Protein AF-A0A957H6V9-F1 (afdb_monomer_lite)

Structure (mmCIF, N/CA/C/O backbone):
data_AF-A0A957H6V9-F1
#
_entry.id   AF-A0A957H6V9-F1
#
loop_
_atom_site.group_PDB
_atom_site.id
_atom_site.type_symbol
_atom_site.label_atom_id
_atom_site.label_alt_id
_atom_site.label_comp_id
_atom_site.label_asym_id
_atom_site.label_entity_id
_atom_site.label_seq_id
_atom_site.pdbx_PDB_ins_code
_atom_site.Cartn_x
_atom_site.Cartn_y
_atom_site.Cartn_z
_atom_site.occupancy
_atom_site.B_iso_or_equiv
_atom_site.auth_seq_id
_atom_site.auth_comp_id
_atom_site.auth_asym_id
_atom_site.auth_atom_id
_atom_site.pdbx_PDB_model_num
ATOM 1 N N . ALA A 1 1 ? 10.674 7.011 -15.810 1.00 73.56 1 ALA A N 1
ATOM 2 C CA . ALA A 1 1 ? 10.114 6.212 -14.702 1.00 73.56 1 ALA A CA 1
ATOM 3 C C . ALA A 1 1 ? 11.131 5.143 -14.286 1.00 73.56 1 ALA A C 1
ATOM 5 O O . ALA A 1 1 ? 11.983 4.824 -15.108 1.00 73.56 1 ALA A O 1
ATOM 6 N N . ARG A 1 2 ? 11.100 4.652 -13.037 1.00 90.25 2 ARG A N 1
ATOM 7 C CA . ARG A 1 2 ? 12.047 3.658 -12.480 1.00 90.25 2 ARG A CA 1
ATOM 8 C C . ARG A 1 2 ? 11.284 2.360 -12.148 1.00 90.25 2 ARG A C 1
ATOM 10 O O . ARG A 1 2 ? 10.694 2.284 -11.070 1.00 90.25 2 ARG A O 1
ATOM 17 N N . PRO A 1 3 ? 11.186 1.391 -13.081 1.00 93.25 3 PRO A N 1
ATOM 18 C CA . PRO A 1 3 ? 10.347 0.195 -12.925 1.00 93.25 3 PRO A CA 1
ATOM 19 C C . PRO A 1 3 ? 10.729 -0.692 -11.735 1.00 93.25 3 PRO A C 1
ATOM 21 O O . PRO A 1 3 ? 9.900 -1.424 -11.209 1.00 93.25 3 PRO A O 1
ATOM 24 N N . GLU A 1 4 ? 11.979 -0.626 -11.285 1.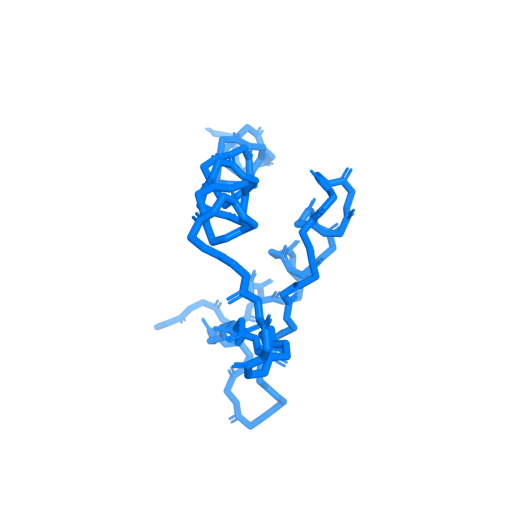00 93.75 4 GLU A N 1
ATOM 25 C CA . GLU A 1 4 ? 12.470 -1.367 -10.125 1.00 93.75 4 GLU A CA 1
ATOM 26 C C . GLU A 1 4 ? 11.843 -0.902 -8.799 1.00 93.75 4 GLU A C 1
ATOM 28 O O . GLU A 1 4 ? 11.843 -1.651 -7.819 1.00 93.75 4 GLU A O 1
ATOM 33 N N . PHE A 1 5 ? 11.286 0.314 -8.754 1.00 95.06 5 PHE A N 1
ATOM 34 C CA . PHE A 1 5 ? 10.725 0.873 -7.528 1.00 95.06 5 PHE A CA 1
ATOM 35 C C . PHE A 1 5 ? 9.347 0.316 -7.178 1.00 95.06 5 PHE A C 1
ATOM 37 O O . PHE A 1 5 ? 9.049 0.234 -5.992 1.00 95.06 5 PHE A O 1
ATOM 44 N N . GLY A 1 6 ? 8.527 -0.141 -8.130 1.00 96.44 6 GLY A N 1
ATOM 45 C CA . GLY A 1 6 ? 7.223 -0.728 -7.792 1.00 96.44 6 GLY A CA 1
ATOM 46 C C . GLY A 1 6 ? 7.331 -2.029 -6.990 1.00 96.44 6 GLY A C 1
ATOM 47 O O . GLY A 1 6 ? 6.725 -2.119 -5.916 1.00 96.44 6 GLY A O 1
ATOM 48 N N . PRO A 1 7 ? 8.113 -3.035 -7.433 1.00 96.62 7 PRO A N 1
ATOM 49 C CA . PRO A 1 7 ? 8.338 -4.252 -6.653 1.00 96.62 7 PRO A CA 1
ATOM 50 C C . PRO A 1 7 ? 8.992 -3.976 -5.293 1.00 96.62 7 PRO A C 1
ATOM 52 O O . PRO A 1 7 ? 8.615 -4.586 -4.289 1.00 96.62 7 PRO A O 1
ATOM 55 N N . LEU A 1 8 ? 9.933 -3.026 -5.237 1.00 96.75 8 LEU A N 1
ATOM 56 C CA . LEU A 1 8 ? 10.575 -2.623 -3.986 1.00 96.75 8 LEU A CA 1
ATOM 57 C C . LEU A 1 8 ? 9.566 -1.992 -3.016 1.00 96.75 8 LEU A C 1
ATOM 59 O O . LEU A 1 8 ? 9.496 -2.405 -1.858 1.00 96.75 8 LEU A O 1
ATOM 63 N N . PHE A 1 9 ? 8.748 -1.057 -3.503 1.00 97.38 9 PHE A N 1
ATOM 64 C CA . PHE A 1 9 ? 7.677 -0.421 -2.743 1.00 97.38 9 PHE A CA 1
ATOM 65 C C . PHE A 1 9 ? 6.657 -1.449 -2.252 1.00 97.38 9 PHE A C 1
ATOM 67 O O . PHE A 1 9 ? 6.274 -1.416 -1.091 1.00 97.38 9 PHE A O 1
ATOM 74 N N . THR A 1 10 ? 6.266 -2.405 -3.099 1.00 97.62 10 THR A N 1
ATOM 75 C C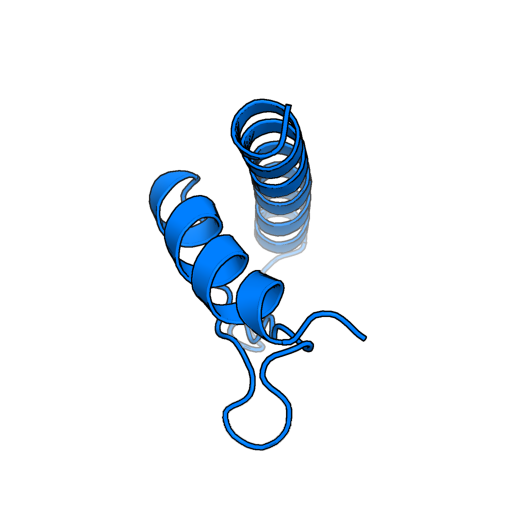A . THR A 1 10 ? 5.336 -3.488 -2.730 1.00 97.62 10 THR A CA 1
ATOM 76 C C . THR A 1 10 ? 5.870 -4.290 -1.543 1.00 97.62 10 THR A C 1
ATOM 78 O O . THR A 1 10 ? 5.150 -4.536 -0.577 1.00 97.62 10 THR A O 1
ATOM 81 N N . ARG A 1 11 ? 7.156 -4.663 -1.574 1.00 97.56 11 ARG A N 1
ATOM 82 C CA . ARG A 1 11 ? 7.788 -5.423 -0.488 1.00 97.56 11 ARG A CA 1
ATOM 83 C C . ARG A 1 11 ? 7.912 -4.603 0.796 1.00 97.56 11 ARG A C 1
ATOM 85 O O . ARG A 1 11 ? 7.586 -5.105 1.867 1.00 97.56 11 ARG A O 1
ATOM 92 N N . ILE A 1 12 ? 8.415 -3.371 0.702 1.00 97.69 12 ILE A N 1
ATOM 93 C CA . ILE A 1 12 ? 8.614 -2.500 1.873 1.00 97.69 12 ILE A CA 1
ATOM 94 C C . ILE A 1 12 ? 7.265 -2.114 2.484 1.00 97.69 12 ILE A C 1
ATOM 96 O O . ILE A 1 12 ? 7.100 -2.217 3.696 1.00 97.69 12 ILE A O 1
ATOM 100 N N . GLY A 1 13 ? 6.287 -1.757 1.651 1.00 97.50 13 GLY A N 1
ATOM 101 C CA . GLY A 1 13 ? 4.925 -1.451 2.073 1.00 97.50 13 GLY A CA 1
ATOM 102 C C . GLY A 1 13 ? 4.297 -2.615 2.821 1.00 97.50 13 GLY A C 1
ATOM 103 O O . GLY A 1 13 ? 3.784 -2.420 3.921 1.00 97.50 13 GLY A O 1
ATOM 104 N N . PHE A 1 14 ? 4.439 -3.841 2.306 1.00 97.50 14 PHE A N 1
ATOM 105 C CA . PHE A 1 14 ? 3.940 -5.029 2.997 1.00 97.50 14 PHE A CA 1
ATOM 106 C C . PHE A 1 14 ? 4.547 -5.175 4.402 1.00 97.50 14 PHE A C 1
ATOM 108 O O . PHE A 1 14 ? 3.812 -5.370 5.370 1.00 97.50 14 PHE A O 1
ATOM 115 N N . SER A 1 15 ? 5.864 -4.985 4.544 1.00 96.94 15 SER A N 1
ATOM 116 C CA . SER A 1 15 ? 6.539 -4.980 5.852 1.00 96.94 15 SER A CA 1
ATOM 117 C C . SER A 1 15 ? 6.081 -3.838 6.769 1.00 96.94 15 SER A C 1
ATOM 119 O O . SER A 1 15 ? 6.058 -4.003 7.987 1.00 96.94 15 SER A O 1
ATOM 121 N N . ALA A 1 16 ? 5.684 -2.695 6.205 1.00 95.62 16 ALA A N 1
ATOM 122 C CA . ALA A 1 16 ? 5.124 -1.560 6.938 1.00 95.62 16 ALA A CA 1
ATOM 123 C C . ALA A 1 16 ? 3.634 -1.737 7.306 1.00 95.62 16 ALA A C 1
ATOM 125 O O . ALA A 1 16 ? 3.063 -0.878 7.986 1.00 95.62 16 ALA A O 1
ATOM 126 N N . GLY A 1 17 ? 3.001 -2.844 6.898 1.00 96.31 17 GLY A N 1
ATOM 127 C CA . GLY A 1 17 ? 1.580 -3.119 7.122 1.00 96.31 17 GLY A CA 1
ATOM 128 C C . GLY A 1 17 ? 0.650 -2.505 6.070 1.00 96.31 17 GLY A C 1
ATOM 129 O O . GL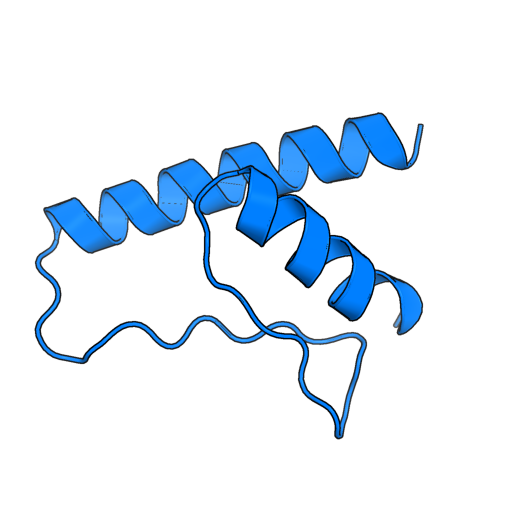Y A 1 17 ? -0.538 -2.337 6.336 1.00 96.31 17 GLY A O 1
ATOM 130 N N . LEU A 1 18 ? 1.177 -2.154 4.894 1.00 97.62 18 LEU A N 1
ATOM 131 C CA . LEU A 1 18 ? 0.435 -1.634 3.750 1.00 97.62 18 LEU A CA 1
ATOM 132 C C . LEU A 1 18 ? 0.406 -2.656 2.609 1.00 97.62 18 LEU A C 1
ATOM 134 O O . LEU A 1 18 ? 1.440 -3.012 2.049 1.00 97.62 18 LEU A O 1
ATOM 138 N N . LEU A 1 19 ? -0.788 -3.073 2.193 1.00 97.25 19 LEU A N 1
ATOM 139 C CA . LEU A 1 19 ? -0.941 -3.843 0.961 1.00 97.25 19 LEU A CA 1
ATOM 140 C C . LEU A 1 19 ? -1.069 -2.888 -0.231 1.00 97.25 19 LEU A C 1
ATOM 142 O O . LEU A 1 19 ? -2.137 -2.333 -0.482 1.00 97.25 19 LEU A O 1
ATOM 146 N N . ALA A 1 20 ? 0.025 -2.714 -0.963 1.00 96.69 20 ALA A N 1
ATOM 147 C CA . ALA A 1 20 ? 0.077 -1.952 -2.204 1.00 96.69 20 ALA A CA 1
ATOM 148 C C . ALA A 1 20 ? 0.864 -2.769 -3.236 1.00 96.69 20 ALA A C 1
ATOM 150 O O . ALA A 1 20 ? 1.956 -3.240 -2.929 1.00 96.69 20 ALA A O 1
ATOM 151 N N . ILE A 1 21 ? 0.301 -2.987 -4.425 1.00 96.81 21 ILE A N 1
ATOM 152 C CA . ILE A 1 21 ? 0.835 -3.933 -5.420 1.00 96.81 21 ILE A CA 1
ATOM 153 C C . ILE A 1 21 ? 1.253 -3.161 -6.670 1.00 96.81 21 ILE A C 1
ATOM 155 O O . ILE A 1 21 ? 0.482 -2.352 -7.184 1.00 96.81 21 ILE A O 1
ATOM 159 N N . TYR A 1 22 ? 2.457 -3.404 -7.184 1.00 97.25 22 TYR A N 1
ATOM 160 C CA . TYR A 1 22 ? 2.878 -2.825 -8.460 1.00 97.25 22 TYR A CA 1
ATOM 161 C C . TYR A 1 22 ? 2.044 -3.349 -9.635 1.00 97.25 22 TYR A C 1
ATOM 163 O O . TYR A 1 22 ? 1.645 -4.514 -9.675 1.00 97.25 22 TYR A O 1
ATOM 171 N N . ALA A 1 23 ? 1.795 -2.493 -10.621 1.00 96.75 23 ALA A N 1
ATOM 172 C CA . ALA A 1 23 ? 1.071 -2.882 -11.820 1.00 96.75 23 ALA A CA 1
ATOM 173 C C . ALA A 1 23 ? 1.994 -3.681 -12.754 1.00 96.75 23 ALA A C 1
ATOM 175 O O . ALA A 1 23 ? 3.054 -3.208 -13.151 1.00 96.75 23 ALA A O 1
ATOM 176 N N . ASN A 1 24 ? 1.605 -4.894 -13.151 1.00 94.00 24 ASN A N 1
ATOM 177 C CA . ASN A 1 24 ? 2.461 -5.721 -14.012 1.00 94.00 24 ASN A CA 1
ATOM 178 C C . ASN A 1 24 ? 2.674 -5.114 -15.415 1.00 94.00 24 ASN A C 1
ATOM 180 O O . ASN A 1 24 ? 3.710 -5.328 -16.035 1.00 94.00 24 ASN A O 1
ATOM 184 N N . ASN A 1 25 ? 1.700 -4.354 -15.922 1.00 95.25 25 ASN A N 1
ATOM 185 C CA . ASN A 1 25 ? 1.802 -3.658 -17.207 1.00 95.25 25 ASN A CA 1
ATOM 186 C C . ASN A 1 25 ? 2.671 -2.389 -17.147 1.00 95.25 25 ASN A C 1
ATOM 188 O O . ASN A 1 25 ? 3.154 -1.951 -18.186 1.00 95.25 25 ASN A O 1
ATOM 192 N N . ASP A 1 26 ? 2.866 -1.812 -15.958 1.00 96.25 26 ASP A N 1
ATOM 193 C CA . ASP A 1 26 ? 3.806 -0.717 -15.703 1.00 96.25 26 ASP A CA 1
ATOM 194 C C . ASP A 1 26 ? 4.374 -0.845 -14.277 1.00 96.25 26 ASP A C 1
ATOM 196 O O . ASP A 1 26 ? 3.801 -0.305 -13.325 1.00 96.25 26 ASP A O 1
ATOM 200 N N . PRO A 1 27 ? 5.514 -1.544 -14.107 1.00 95.88 27 PRO A N 1
ATOM 201 C CA . PRO A 1 27 ? 6.092 -1.783 -12.787 1.00 95.88 27 PRO A CA 1
ATOM 202 C C . PRO A 1 27 ? 6.593 -0.524 -12.077 1.00 95.88 27 PRO A C 1
ATOM 204 O O . PRO A 1 27 ? 7.001 -0.605 -10.924 1.00 95.88 27 PRO A O 1
ATOM 207 N N . SER A 1 28 ? 6.579 0.644 -12.727 1.00 95.19 28 SER A N 1
ATOM 208 C CA . SER A 1 28 ? 6.863 1.910 -12.049 1.00 95.19 28 SER A CA 1
ATOM 209 C C . SER A 1 28 ? 5.663 2.471 -11.275 1.00 95.19 28 SER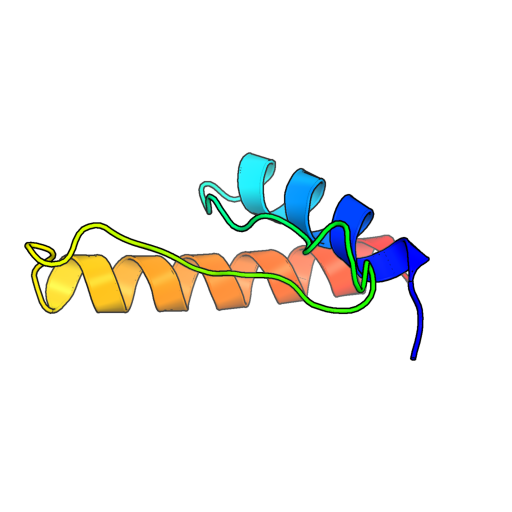 A C 1
ATOM 211 O O . SER A 1 28 ? 5.830 3.413 -10.501 1.00 95.19 28 SER A O 1
ATOM 213 N N . VAL A 1 29 ? 4.472 1.886 -11.446 1.00 95.62 29 VAL A N 1
ATOM 214 C CA . VAL A 1 29 ? 3.223 2.297 -10.795 1.00 95.62 29 VAL A CA 1
ATOM 215 C C . VAL A 1 29 ? 2.830 1.289 -9.719 1.00 95.62 29 VAL A C 1
ATOM 217 O O . VAL A 1 29 ? 2.901 0.079 -9.926 1.00 95.62 29 VAL A O 1
ATOM 220 N N . VAL A 1 30 ? 2.356 1.795 -8.579 1.00 96.31 30 VAL A N 1
ATOM 221 C CA . VA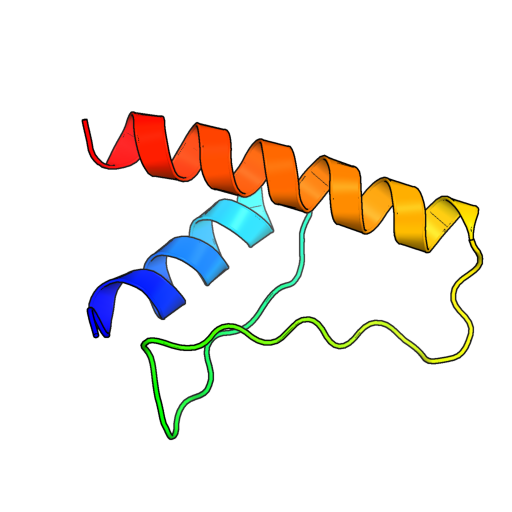L A 1 30 ? 1.801 0.995 -7.481 1.00 96.31 30 VAL A CA 1
ATOM 222 C C . VAL A 1 30 ? 0.322 1.310 -7.303 1.00 96.31 30 VAL A C 1
ATOM 224 O O . VAL A 1 30 ? -0.095 2.464 -7.371 1.00 96.31 30 VAL A O 1
ATOM 227 N N . GLN A 1 31 ? -0.472 0.269 -7.074 1.00 95.56 31 GLN A N 1
ATOM 228 C CA . GLN A 1 31 ? -1.909 0.342 -6.867 1.00 95.56 31 GLN A CA 1
ATOM 229 C C . GLN A 1 31 ? -2.257 0.120 -5.394 1.00 95.56 31 GLN A C 1
ATOM 231 O O . GLN A 1 31 ? -1.792 -0.828 -4.757 1.00 95.56 31 GLN A O 1
ATOM 236 N N . LEU A 1 32 ? -3.134 0.984 -4.887 1.00 95.62 32 LEU A N 1
ATOM 237 C CA . LEU A 1 32 ? -3.813 0.862 -3.601 1.00 95.62 32 LEU A CA 1
ATOM 238 C C . LEU A 1 32 ? -5.295 0.637 -3.882 1.00 95.62 32 LEU A C 1
ATOM 240 O O . LEU A 1 32 ? -5.975 1.531 -4.379 1.00 95.62 32 LEU A O 1
ATOM 244 N N . LEU A 1 33 ? -5.779 -0.570 -3.597 1.00 95.94 33 LEU A N 1
ATOM 245 C CA . LEU A 1 33 ? -7.150 -0.995 -3.888 1.00 95.94 33 LEU A CA 1
ATOM 246 C C . LEU A 1 33 ? -7.803 -1.546 -2.615 1.00 95.94 33 LEU A C 1
ATOM 248 O O . LEU A 1 33 ? -7.973 -2.761 -2.487 1.00 95.94 33 LEU A O 1
ATOM 252 N N . PRO A 1 34 ? -8.126 -0.683 -1.637 1.00 96.12 34 PRO A N 1
ATOM 253 C CA . PRO A 1 34 ? -8.866 -1.129 -0.472 1.00 96.12 34 PRO A CA 1
ATOM 254 C C . PRO A 1 34 ? -10.297 -1.540 -0.862 1.00 96.12 34 PRO A C 1
ATOM 256 O O . PRO A 1 34 ? -10.820 -1.095 -1.889 1.00 96.12 34 PRO A O 1
ATOM 259 N N . PRO A 1 35 ? -10.971 -2.356 -0.036 1.00 96.69 35 PRO A N 1
ATOM 260 C CA . PRO A 1 35 ? -12.395 -2.619 -0.198 1.00 96.69 35 PRO A CA 1
ATOM 261 C C . PRO A 1 35 ? -13.212 -1.319 -0.221 1.00 96.69 35 PRO A C 1
ATOM 263 O O . PRO A 1 35 ? -12.929 -0.387 0.525 1.00 96.69 35 PRO A O 1
ATOM 266 N N . LEU A 1 36 ? -14.292 -1.277 -1.005 1.00 97.44 36 LEU A N 1
ATOM 267 C CA . LEU A 1 36 ? -15.164 -0.091 -1.101 1.00 97.44 36 LEU A CA 1
ATOM 268 C C . LEU A 1 36 ? -15.928 0.235 0.197 1.00 97.44 36 LEU A C 1
ATOM 270 O O . LEU A 1 36 ? -16.595 1.260 0.278 1.00 97.44 36 LEU A O 1
ATOM 274 N N . ILE A 1 37 ? -15.854 -0.650 1.191 1.00 98.00 37 ILE A N 1
ATOM 275 C CA . ILE A 1 37 ? -16.554 -0.556 2.476 1.00 98.00 37 ILE A CA 1
ATOM 276 C C . ILE A 1 37 ? -15.689 0.027 3.603 1.00 98.00 37 ILE A C 1
ATOM 278 O O . ILE A 1 37 ? -16.138 0.032 4.746 1.00 98.00 37 ILE A O 1
ATOM 282 N N . ILE A 1 38 ? -14.460 0.479 3.318 1.00 98.25 38 ILE A N 1
ATOM 283 C CA . ILE A 1 38 ? -13.603 1.066 4.355 1.00 98.25 38 ILE A CA 1
ATOM 284 C C . ILE A 1 38 ? -14.225 2.328 4.961 1.00 98.25 38 ILE A C 1
ATOM 286 O O . ILE A 1 38 ? -14.867 3.141 4.295 1.00 98.25 38 ILE A O 1
ATOM 290 N N . SER A 1 39 ? -13.978 2.511 6.247 1.00 98.56 39 SER A N 1
ATOM 291 C CA . SER A 1 39 ? -14.278 3.724 6.991 1.00 98.56 39 SER A CA 1
ATOM 292 C C . SER A 1 39 ? -13.239 4.822 6.737 1.00 98.56 39 SER A C 1
ATOM 294 O O . SER A 1 39 ? -12.115 4.578 6.291 1.00 98.56 39 SER A O 1
ATOM 296 N N . ALA A 1 40 ? -13.579 6.057 7.113 1.00 98.19 40 ALA A N 1
ATOM 297 C CA . ALA A 1 40 ? -12.632 7.172 7.094 1.00 98.19 40 ALA A CA 1
ATOM 298 C C . ALA A 1 40 ? -11.416 6.936 8.014 1.00 98.19 40 ALA A C 1
ATOM 300 O O . ALA A 1 40 ? -10.313 7.386 7.708 1.00 98.19 40 ALA A O 1
ATOM 301 N N . ALA A 1 41 ? -11.600 6.210 9.123 1.00 98.44 41 ALA A N 1
ATOM 302 C CA . ALA A 1 41 ? -10.512 5.868 10.034 1.00 98.44 41 ALA A CA 1
ATOM 303 C C . ALA A 1 41 ? -9.521 4.886 9.389 1.00 98.44 41 ALA A C 1
ATOM 305 O O . ALA A 1 41 ? -8.313 5.091 9.476 1.00 98.44 41 ALA A O 1
ATOM 306 N N . GLU A 1 42 ? -10.016 3.864 8.687 1.00 98.06 42 GLU A N 1
ATOM 307 C CA . GLU A 1 42 ? -9.171 2.932 7.928 1.00 98.06 42 GLU A CA 1
ATOM 308 C C . GLU A 1 42 ? -8.452 3.642 6.776 1.00 98.06 42 GLU A C 1
ATOM 310 O O . GLU A 1 42 ? -7.264 3.408 6.559 1.00 98.06 42 GLU A O 1
ATOM 315 N N . ALA A 1 43 ? -9.118 4.574 6.085 1.00 97.88 43 ALA A N 1
ATOM 316 C CA . ALA A 1 43 ? -8.471 5.404 5.069 1.00 97.88 43 ALA A CA 1
ATOM 317 C C . ALA A 1 43 ? -7.309 6.228 5.656 1.00 97.88 43 ALA A C 1
ATOM 319 O O . ALA A 1 43 ? -6.219 6.256 5.086 1.00 97.88 43 ALA A O 1
ATOM 320 N N . ALA A 1 44 ? -7.499 6.846 6.826 1.00 98.19 44 ALA A N 1
ATOM 321 C CA . ALA A 1 44 ? -6.436 7.574 7.518 1.00 98.19 44 ALA A CA 1
ATOM 322 C C . ALA A 1 44 ? -5.282 6.651 7.950 1.00 98.19 44 ALA A C 1
ATOM 324 O O . ALA A 1 44 ? -4.115 7.022 7.830 1.00 98.19 44 ALA A O 1
ATOM 325 N N . GLN A 1 45 ? -5.583 5.428 8.398 1.00 97.88 45 GLN A N 1
ATOM 326 C CA . GLN A 1 45 ? -4.558 4.427 8.706 1.00 97.88 45 GLN A CA 1
ATOM 327 C C . GLN A 1 45 ? -3.748 4.044 7.465 1.00 97.88 45 GLN A C 1
ATOM 329 O O . GLN A 1 45 ? -2.523 3.986 7.545 1.00 97.88 45 GLN A O 1
ATOM 334 N N . ILE A 1 46 ? -4.405 3.827 6.321 1.00 97.81 46 ILE A N 1
ATOM 335 C CA . ILE A 1 46 ? -3.741 3.546 5.040 1.00 97.81 46 ILE A CA 1
ATOM 336 C C . ILE A 1 46 ? -2.784 4.685 4.672 1.00 97.81 46 ILE A C 1
ATOM 338 O O . ILE A 1 46 ? -1.631 4.414 4.344 1.00 97.81 46 ILE A O 1
ATOM 342 N N . MET A 1 47 ? -3.218 5.943 4.801 1.00 97.62 47 MET A N 1
ATOM 343 C CA . MET A 1 47 ? -2.359 7.110 4.558 1.00 97.62 47 MET A CA 1
ATOM 344 C C . MET A 1 47 ? -1.161 7.157 5.515 1.00 97.62 47 MET A C 1
ATOM 346 O O . MET A 1 47 ? -0.034 7.358 5.073 1.00 97.62 47 MET A O 1
ATOM 350 N N . GLY A 1 48 ? -1.358 6.871 6.804 1.00 98.06 48 GLY A N 1
ATOM 351 C CA . GLY A 1 48 ? -0.246 6.792 7.757 1.00 98.06 48 GLY A CA 1
ATOM 352 C C . GLY A 1 48 ? 0.753 5.676 7.422 1.00 98.06 48 GLY A C 1
ATOM 353 O O . GLY A 1 48 ? 1.964 5.868 7.509 1.00 98.06 48 GLY A O 1
ATOM 354 N N . ARG A 1 49 ? 0.280 4.502 6.980 1.00 98.06 49 ARG A N 1
ATOM 355 C CA . ARG A 1 49 ? 1.173 3.420 6.521 1.00 98.06 49 ARG A CA 1
ATOM 356 C C . ARG A 1 49 ? 1.885 3.764 5.216 1.00 98.06 49 ARG A C 1
ATOM 358 O O . ARG A 1 49 ? 3.016 3.320 5.011 1.00 98.06 49 ARG A O 1
ATOM 365 N N . LEU A 1 50 ? 1.256 4.565 4.361 1.00 97.31 50 LEU A N 1
ATOM 366 C CA . LEU A 1 50 ? 1.867 5.074 3.141 1.00 97.31 50 LEU A CA 1
ATOM 367 C C . LEU A 1 50 ? 3.075 5.963 3.455 1.00 97.31 50 LEU A C 1
ATOM 369 O O . LEU A 1 50 ? 4.148 5.744 2.899 1.00 97.31 50 LEU A O 1
ATOM 373 N N . GLU A 1 51 ? 2.935 6.893 4.400 1.00 97.75 51 GLU A N 1
ATOM 374 C CA . GLU A 1 51 ? 4.036 7.749 4.863 1.00 97.75 51 GLU A CA 1
ATOM 375 C C . GLU A 1 51 ? 5.194 6.934 5.454 1.00 97.75 51 GLU A C 1
ATOM 377 O O . GLU A 1 51 ? 6.353 7.149 5.095 1.00 97.75 51 GLU A O 1
ATOM 382 N N . VAL A 1 52 ? 4.892 5.937 6.296 1.00 97.94 52 VAL A N 1
ATOM 383 C CA . VAL A 1 52 ? 5.912 5.017 6.834 1.00 97.94 52 VAL A CA 1
ATOM 384 C C . VAL A 1 52 ? 6.635 4.285 5.702 1.00 97.94 52 VAL A C 1
ATOM 386 O O . VAL A 1 52 ? 7.858 4.193 5.716 1.00 97.94 52 VAL A O 1
ATOM 389 N N . THR A 1 53 ? 5.901 3.806 4.696 1.00 97.62 53 THR A N 1
ATOM 390 C CA . THR A 1 53 ? 6.481 3.101 3.543 1.00 97.62 5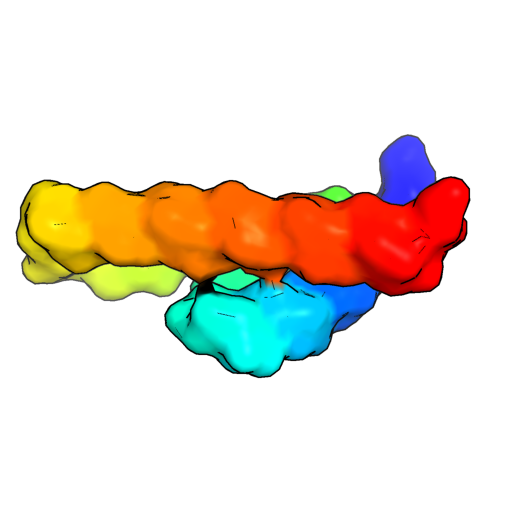3 THR A CA 1
ATOM 391 C C . THR A 1 53 ? 7.466 3.984 2.780 1.00 97.62 53 THR A C 1
ATOM 393 O O . THR A 1 53 ? 8.554 3.520 2.442 1.00 97.62 53 THR A O 1
ATOM 396 N N . PHE A 1 54 ? 7.120 5.252 2.538 1.00 96.12 54 PHE A N 1
ATOM 397 C CA . PHE A 1 54 ? 8.030 6.202 1.896 1.00 96.12 54 PHE A CA 1
ATOM 398 C C . PHE A 1 54 ? 9.278 6.460 2.741 1.00 96.12 54 PHE A C 1
ATOM 400 O O . PHE A 1 54 ? 10.381 6.381 2.209 1.00 96.12 54 PHE A O 1
ATOM 407 N N . SER A 1 55 ? 9.126 6.672 4.051 1.00 97.50 55 SER A N 1
ATOM 408 C CA . SER A 1 55 ? 10.273 6.880 4.944 1.00 97.50 55 SER A CA 1
ATOM 409 C C . SER A 1 55 ? 11.226 5.679 4.960 1.00 97.50 55 SER A C 1
ATOM 411 O O . SER A 1 55 ? 12.444 5.847 4.932 1.00 97.50 55 SER A O 1
ATOM 413 N N . GLU A 1 56 ? 10.696 4.454 4.974 1.00 96.88 56 GLU A N 1
ATOM 414 C CA . GLU A 1 56 ? 11.519 3.240 4.910 1.00 96.88 56 GLU A CA 1
ATOM 415 C C . GLU A 1 56 ? 12.173 3.050 3.536 1.00 96.88 56 GLU A C 1
ATOM 417 O O . GLU A 1 56 ? 13.318 2.604 3.451 1.00 96.88 56 GLU A O 1
ATOM 422 N N . LEU A 1 57 ? 11.479 3.413 2.456 1.00 95.12 57 LEU A N 1
ATOM 423 C CA . LEU A 1 57 ? 12.036 3.373 1.108 1.00 95.12 57 LEU A CA 1
ATOM 424 C C . LEU A 1 57 ? 13.197 4.363 0.947 1.00 95.12 57 LEU A C 1
ATOM 426 O O . LEU A 1 57 ? 14.226 3.983 0.398 1.00 95.12 57 LEU A O 1
ATOM 430 N N . GLU A 1 58 ? 13.056 5.593 1.444 1.00 95.06 58 GLU A N 1
ATOM 431 C CA . GLU A 1 58 ? 14.127 6.598 1.448 1.00 95.06 58 GLU A CA 1
ATOM 432 C C . GLU A 1 58 ? 15.361 6.071 2.188 1.00 95.06 58 GLU A C 1
ATOM 434 O O . GLU A 1 58 ? 16.436 5.990 1.602 1.00 95.06 58 GLU A O 1
ATOM 439 N N . LYS A 1 59 ? 15.193 5.571 3.421 1.00 95.44 59 LYS A N 1
ATOM 440 C CA . LYS A 1 59 ? 16.293 4.962 4.195 1.00 95.44 59 LYS A CA 1
ATOM 441 C C . LYS A 1 59 ? 16.972 3.803 3.465 1.00 95.44 59 LYS A C 1
ATOM 443 O O . LYS A 1 59 ? 18.176 3.612 3.610 1.00 95.44 59 LYS A O 1
ATOM 448 N N . PHE A 1 60 ? 16.205 2.999 2.730 1.00 93.69 60 PHE A N 1
ATOM 449 C CA . PHE A 1 60 ? 16.741 1.875 1.965 1.00 93.69 60 PHE A CA 1
ATOM 450 C C . PHE A 1 60 ? 17.562 2.330 0.750 1.00 93.69 60 PHE A C 1
ATOM 452 O O . PHE A 1 60 ? 18.521 1.655 0.375 1.00 93.69 60 PHE A O 1
ATOM 459 N N . LEU A 1 61 ? 17.179 3.440 0.115 1.00 91.31 61 LEU A N 1
ATOM 460 C CA . LEU A 1 61 ? 17.844 3.965 -1.078 1.00 91.31 61 LEU A CA 1
ATOM 461 C C . LEU A 1 61 ? 19.104 4.790 -0.759 1.00 91.31 61 LEU A C 1
ATOM 463 O O . LEU A 1 61 ? 19.960 4.904 -1.640 1.00 91.31 61 LEU A O 1
ATOM 467 N N . GLY A 1 62 ? 19.243 5.280 0.478 1.00 84.38 62 GLY A N 1
ATOM 468 C CA . GLY A 1 62 ? 20.374 6.091 0.953 1.00 84.38 62 GLY A CA 1
ATOM 469 C C . GLY A 1 62 ? 20.110 7.584 0.838 1.00 84.38 62 GLY A C 1
ATOM 470 O O . GLY A 1 62 ? 21.104 8.320 0.654 1.00 84.38 62 GLY A O 1
#

Sequence (62 aa):
ARPEFGPLFTRIGFSAGLLAIYANNDPSVVQLLPPLIISAAEAAQIMGRLEVTFSELEKFLG

Secondary structure (DSSP, 8-state):
--TTHHHHHHHHHHHTT---EEETTEEEEEE----TT--HHHHHHHHHHHHHHHHHHHHHH-

pLDDT: mean 95.95, std 3.63, range [73.56, 98.56]

Foldseek 3Di:
DDLVVQVVLCVLLVVLVAHWHADPVRSVDIDDDDPPPDDPVVVVVNVVSVVVSVVVVVVVVD

Radius of gyration: 11.93 Å; chains: 1; bounding box: 37×14×27 Å